Protein AF-A0A975IRE1-F1 (afdb_monomer)

Sequence (134 aa):
MKPNLFNFATSELSQDAFIAWLIAWADKKHKNSNEKLHELAKSFVKLLIQKDENFEIESIKVKKQWKKIDVSALVNDSIFIVIEDKTYSKAHSNQLERYHNIAKKHYNSDVDIKLIYYKMIEQGNYKQIDGQCF

Nearest PDB structures (foldseek):
  5y7g-assembly3_C  TM=3.667E-01  e=5.789E-02  Pseudomonas aeruginosa PAO1
  4m1a-assembly1_A  TM=5.377E-01  e=1.462E+00  Sebaldella termitidis ATCC 33386
  8xmj-assembly1_B  TM=3.105E-01  e=5.441E-01  Homo sapiens
  8xm6-assembly1_A  TM=2.134E-01  e=3.430E-01  Homo sapiens

Radius of gyration: 17.94 Å; Cα contacts (8 Å, |Δi|>4): 172; chains: 1; bounding box: 58×37×37 Å

Solvent-accessible surface area (backbone atoms only — not comparable to full-atom values): 8043 Å² total; per-residue (Å²): 133,80,93,50,71,68,81,78,34,57,69,63,62,52,47,39,51,49,53,44,52,43,50,48,33,26,16,46,89,34,40,88,77,41,51,70,57,17,51,52,15,40,53,53,48,27,59,74,70,74,48,63,90,85,64,81,62,67,38,58,51,64,42,66,54,56,96,78,35,44,26,34,34,34,39,65,88,38,36,39,40,39,35,41,76,38,76,83,68,80,87,57,76,69,56,57,57,49,49,53,51,51,48,57,71,74,40,67,91,81,48,47,74,43,82,43,81,47,65,66,71,86,86,73,79,94,75,75,96,72,83,78,92,131

pLDDT: mean 82.25, std 18.85, range [29.39, 98.25]

Secondary structure (DSSP, 8-state):
----GGGTS-HHHHHHHHHHHHHHTTSGGGTTT-HHHHHHHHHHHHHHHT--TT-----EEEEEEETTEEEEEEETTTEEEEEEE-SSSPPPHHHHHHHHHHHHHHS-TTSEEEEEEE----------SS----

Mean predicted aligned error: 8.59 Å

Structure (mmCIF, N/CA/C/O backbone):
data_AF-A0A975IRE1-F1
#
_entry.id   AF-A0A975IRE1-F1
#
loop_
_atom_site.group_PDB
_atom_site.id
_atom_site.type_symbol
_atom_site.label_atom_id
_atom_site.label_alt_id
_atom_site.label_comp_id
_atom_site.label_asym_id
_atom_site.label_entity_id
_atom_site.label_seq_id
_atom_site.pdbx_PDB_ins_code
_atom_site.Cartn_x
_atom_site.Cartn_y
_atom_site.Cartn_z
_atom_site.occupancy
_atom_site.B_iso_or_equiv
_atom_site.auth_seq_id
_atom_site.auth_comp_id
_atom_site.auth_asym_id
_atom_site.auth_atom_id
_atom_site.pdbx_PDB_model_num
ATOM 1 N N . MET A 1 1 ? 26.632 -24.649 3.180 1.00 46.75 1 MET A N 1
ATOM 2 C CA . MET A 1 1 ? 25.758 -23.464 3.007 1.00 46.75 1 MET A CA 1
ATOM 3 C C . MET A 1 1 ? 24.367 -23.799 3.508 1.00 46.75 1 MET A C 1
ATOM 5 O O . MET A 1 1 ? 23.866 -24.862 3.167 1.00 46.75 1 MET A O 1
ATOM 9 N N . LYS A 1 2 ? 23.762 -22.929 4.323 1.00 41.72 2 LYS A N 1
ATOM 10 C CA . LYS A 1 2 ? 22.370 -23.093 4.757 1.00 41.72 2 LYS A CA 1
ATOM 11 C C . LYS A 1 2 ? 21.459 -22.537 3.653 1.00 41.72 2 LYS A C 1
ATOM 13 O O . LYS A 1 2 ? 21.735 -21.428 3.192 1.00 41.72 2 LYS A O 1
ATOM 18 N N . PRO A 1 3 ? 20.431 -23.270 3.199 1.00 41.56 3 PRO A N 1
ATOM 19 C CA . PRO A 1 3 ? 19.474 -22.720 2.248 1.00 41.56 3 PRO A CA 1
ATOM 20 C C . PRO A 1 3 ? 18.819 -21.476 2.865 1.00 41.56 3 PRO A C 1
ATOM 22 O O . PRO A 1 3 ? 18.261 -21.538 3.961 1.00 41.56 3 PRO A O 1
ATOM 25 N N . ASN A 1 4 ? 18.968 -20.337 2.188 1.00 60.53 4 ASN A N 1
ATOM 26 C CA . ASN A 1 4 ? 18.409 -19.045 2.572 1.00 60.53 4 ASN A CA 1
ATOM 27 C C . ASN A 1 4 ? 17.219 -18.742 1.651 1.00 60.53 4 ASN A C 1
ATOM 29 O O . ASN A 1 4 ? 17.312 -18.963 0.446 1.00 60.53 4 ASN A O 1
ATOM 33 N N . LEU A 1 5 ? 16.122 -18.226 2.206 1.00 47.38 5 LEU A N 1
ATOM 34 C CA . LEU A 1 5 ? 14.933 -17.822 1.454 1.00 47.38 5 LEU A CA 1
ATOM 35 C C . LEU A 1 5 ? 15.261 -16.848 0.302 1.00 47.38 5 LEU A C 1
ATOM 37 O O . LEU A 1 5 ? 14.726 -17.000 -0.791 1.00 47.38 5 LEU A O 1
ATOM 41 N N .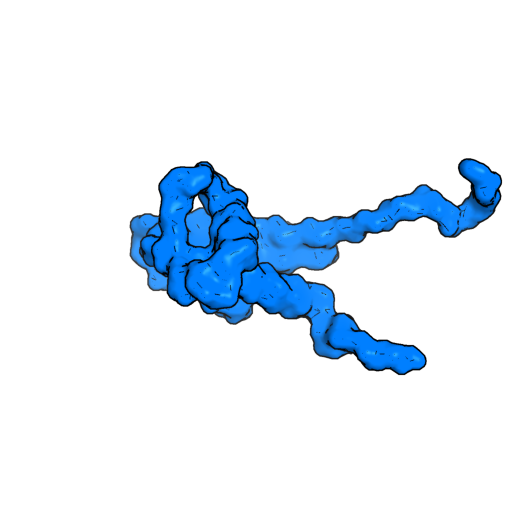 PHE A 1 6 ? 16.202 -15.922 0.510 1.00 58.31 6 PHE A N 1
ATOM 42 C CA . PHE A 1 6 ? 16.671 -14.940 -0.479 1.00 58.31 6 PHE A CA 1
ATOM 43 C C . PHE A 1 6 ? 17.566 -15.536 -1.580 1.00 58.31 6 PHE A C 1
ATOM 45 O O . PHE A 1 6 ? 17.879 -14.860 -2.552 1.00 58.31 6 PHE A O 1
ATOM 52 N N . ASN A 1 7 ? 17.964 -16.809 -1.469 1.00 57.44 7 ASN A N 1
ATOM 53 C CA . ASN A 1 7 ? 18.598 -17.517 -2.587 1.00 57.44 7 ASN A CA 1
ATOM 54 C C . ASN A 1 7 ? 17.558 -18.021 -3.602 1.00 57.44 7 ASN A C 1
ATOM 56 O O . ASN A 1 7 ? 17.921 -18.378 -4.719 1.00 57.44 7 ASN A O 1
ATOM 60 N N . PHE A 1 8 ? 16.282 -18.084 -3.204 1.00 58.28 8 PHE A N 1
ATOM 61 C CA . PHE A 1 8 ? 15.171 -18.583 -4.021 1.00 58.28 8 PHE A CA 1
ATOM 62 C C . PHE A 1 8 ? 14.139 -17.494 -4.352 1.00 58.28 8 PHE A C 1
ATOM 64 O O . PHE A 1 8 ? 13.420 -17.618 -5.340 1.00 58.28 8 PHE A O 1
ATOM 71 N N . ALA A 1 9 ? 14.074 -16.423 -3.558 1.00 59.72 9 ALA A N 1
ATOM 72 C CA . ALA A 1 9 ? 13.346 -15.196 -3.860 1.00 59.72 9 ALA A CA 1
ATOM 73 C C . ALA A 1 9 ? 14.354 -14.099 -4.213 1.00 59.72 9 ALA A C 1
ATOM 75 O O . ALA A 1 9 ? 15.264 -13.844 -3.427 1.00 59.72 9 ALA A O 1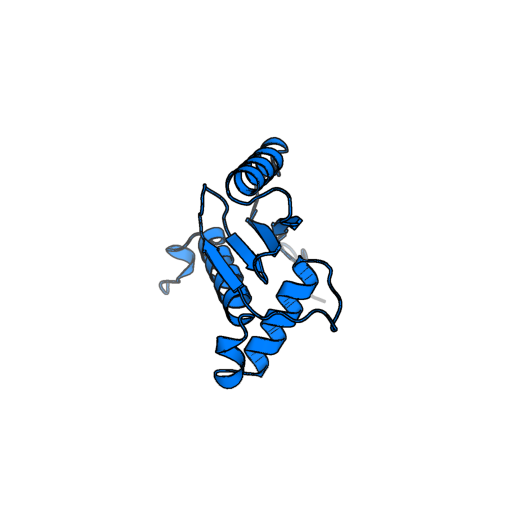
ATOM 76 N N . THR A 1 10 ? 14.199 -13.429 -5.360 1.00 64.25 10 THR A N 1
ATOM 77 C CA . THR A 1 10 ? 14.988 -12.217 -5.621 1.00 64.25 10 THR A CA 1
ATOM 78 C C . THR A 1 10 ? 14.709 -11.200 -4.512 1.00 64.25 10 THR A C 1
ATOM 80 O O . THR A 1 10 ? 13.597 -11.145 -3.974 1.00 64.25 10 THR A O 1
ATOM 83 N N . SER A 1 11 ? 15.722 -10.416 -4.134 1.00 69.62 11 SER A N 1
ATOM 84 C CA . SER A 1 11 ? 15.600 -9.410 -3.070 1.00 69.62 11 SER A CA 1
ATOM 85 C C . SER A 1 11 ? 14.395 -8.490 -3.293 1.00 69.62 11 SER A C 1
ATOM 87 O O . SER A 1 11 ? 13.685 -8.199 -2.335 1.00 69.62 11 SER A O 1
ATOM 89 N N . GLU A 1 12 ? 14.108 -8.125 -4.545 1.00 71.88 12 GLU A N 1
ATOM 90 C CA . GLU A 1 12 ? 12.920 -7.359 -4.961 1.00 71.88 12 GLU A CA 1
ATOM 91 C C . GLU A 1 12 ? 11.607 -8.070 -4.595 1.00 71.88 12 GLU A C 1
ATOM 93 O O . GLU A 1 12 ? 10.796 -7.538 -3.846 1.00 71.88 12 GLU A O 1
ATOM 98 N N . LEU A 1 13 ? 11.423 -9.340 -4.976 1.00 79.88 13 LEU A N 1
ATOM 99 C CA . LEU A 1 13 ? 10.175 -10.066 -4.682 1.00 79.88 13 LEU A CA 1
ATOM 100 C C . LEU A 1 13 ? 9.909 -10.225 -3.180 1.00 79.88 13 LEU A C 1
ATOM 102 O O . LEU A 1 13 ? 8.753 -10.266 -2.742 1.00 79.88 13 LEU A O 1
ATOM 106 N N . SER A 1 14 ? 10.973 -10.344 -2.385 1.00 84.00 14 SER A N 1
ATOM 107 C CA . SER A 1 14 ? 10.856 -10.398 -0.928 1.00 84.00 14 SER A CA 1
ATOM 108 C C . SER A 1 14 ? 10.514 -9.035 -0.311 1.00 84.00 14 SER A C 1
ATOM 110 O O . SER A 1 14 ? 9.723 -8.985 0.634 1.00 84.00 14 SER A O 1
ATOM 112 N N . GLN A 1 15 ? 11.029 -7.938 -0.877 1.00 85.00 15 GLN A N 1
ATOM 113 C CA . GLN A 1 15 ? 10.695 -6.570 -0.475 1.00 85.00 15 GLN A CA 1
ATOM 114 C C . GLN A 1 15 ? 9.246 -6.232 -0.830 1.00 85.00 15 GLN A C 1
ATOM 116 O O . GLN A 1 15 ? 8.495 -5.811 0.050 1.00 85.00 15 GLN A O 1
ATOM 121 N N . ASP A 1 16 ? 8.803 -6.541 -2.050 1.00 89.50 16 ASP A N 1
ATOM 122 C CA . ASP A 1 16 ? 7.411 -6.375 -2.480 1.00 89.50 16 ASP A CA 1
ATOM 123 C C . ASP A 1 16 ? 6.442 -7.100 -1.548 1.00 89.50 16 ASP A C 1
ATOM 125 O O . ASP A 1 16 ? 5.393 -6.580 -1.161 1.00 89.50 16 ASP A O 1
ATOM 129 N N . ALA A 1 17 ? 6.787 -8.337 -1.175 1.00 90.81 17 ALA A N 1
ATOM 130 C CA . ALA A 1 17 ? 5.987 -9.133 -0.260 1.00 90.81 17 ALA A CA 1
ATOM 131 C C . ALA A 1 17 ? 5.905 -8.490 1.128 1.00 90.81 17 ALA A C 1
ATOM 133 O O . ALA A 1 17 ? 4.810 -8.429 1.687 1.00 90.81 17 ALA A O 1
ATOM 134 N N . PHE A 1 18 ? 7.025 -7.994 1.657 1.00 92.19 18 PHE A N 1
ATOM 135 C CA . PHE A 1 18 ? 7.065 -7.320 2.951 1.00 92.19 18 PHE A CA 1
ATOM 136 C C . PHE A 1 18 ? 6.258 -6.017 2.946 1.00 92.19 18 PHE A C 1
ATOM 138 O O . PHE A 1 18 ? 5.420 -5.817 3.825 1.00 92.19 18 PHE A O 1
ATOM 145 N N . ILE A 1 19 ? 6.452 -5.163 1.939 1.00 94.12 19 ILE A N 1
ATOM 146 C CA . ILE A 1 19 ? 5.743 -3.884 1.812 1.00 94.12 19 ILE A CA 1
ATOM 147 C C . ILE A 1 19 ? 4.239 -4.131 1.677 1.00 94.12 19 ILE A C 1
ATOM 149 O O . ILE A 1 19 ? 3.445 -3.539 2.408 1.00 94.12 19 ILE A O 1
ATOM 153 N N . ALA A 1 20 ? 3.832 -5.044 0.792 1.00 96.50 20 ALA A N 1
ATOM 154 C CA . ALA A 1 20 ? 2.424 -5.383 0.613 1.00 96.50 20 ALA A CA 1
ATOM 155 C C . ALA A 1 20 ? 1.796 -5.948 1.897 1.00 96.50 20 ALA A C 1
ATOM 157 O O . ALA A 1 20 ? 0.670 -5.588 2.243 1.00 96.50 20 ALA A O 1
ATOM 158 N N . TRP A 1 21 ? 2.523 -6.814 2.609 1.00 97.44 21 TRP A N 1
ATOM 159 C CA . TRP A 1 21 ? 2.091 -7.363 3.892 1.00 97.44 21 TRP A CA 1
ATOM 160 C C . TRP A 1 21 ? 1.911 -6.266 4.943 1.00 97.44 21 TRP A C 1
ATOM 162 O O . TRP A 1 21 ? 0.861 -6.216 5.580 1.00 97.44 21 TRP A O 1
ATOM 172 N N . LEU A 1 22 ? 2.881 -5.357 5.087 1.00 97.56 22 LEU A N 1
ATOM 173 C CA . LEU A 1 22 ? 2.803 -4.264 6.053 1.00 97.56 22 LEU A CA 1
ATOM 174 C C . LEU A 1 22 ? 1.634 -3.324 5.736 1.00 97.56 22 LEU A C 1
ATOM 176 O O . LEU A 1 22 ? 0.871 -2.992 6.633 1.00 97.56 22 LEU A O 1
ATOM 180 N N . ILE A 1 23 ? 1.432 -2.949 4.470 1.00 98.19 23 ILE A N 1
ATOM 181 C CA . ILE A 1 23 ? 0.300 -2.098 4.068 1.00 98.19 23 ILE A CA 1
ATOM 182 C C . ILE A 1 23 ? -1.040 -2.786 4.363 1.00 98.19 23 ILE A C 1
ATOM 184 O O . ILE A 1 23 ? -1.974 -2.130 4.819 1.00 98.19 23 ILE A O 1
ATOM 188 N N . ALA A 1 24 ? -1.149 -4.100 4.143 1.00 98.06 24 ALA A N 1
ATOM 189 C CA . ALA A 1 24 ? -2.388 -4.834 4.398 1.00 98.06 24 ALA A CA 1
ATOM 190 C C . ALA A 1 24 ? -2.815 -4.768 5.873 1.00 98.06 24 ALA A C 1
ATOM 192 O O . ALA A 1 24 ? -4.010 -4.685 6.151 1.00 98.06 24 ALA A O 1
ATOM 193 N N . TRP A 1 25 ? -1.860 -4.723 6.809 1.00 98.25 25 TRP A N 1
ATOM 194 C CA . TRP A 1 25 ? -2.142 -4.568 8.238 1.00 98.25 25 TRP A CA 1
ATOM 195 C C . TRP A 1 25 ? -2.797 -3.237 8.606 1.00 98.25 25 TRP A C 1
ATOM 197 O O . TRP A 1 25 ? -3.404 -3.165 9.670 1.00 98.25 25 TRP A O 1
ATOM 207 N N . ALA A 1 26 ? -2.740 -2.211 7.751 1.00 98.12 26 ALA A N 1
ATOM 208 C CA . ALA A 1 26 ? -3.383 -0.922 8.008 1.00 98.12 26 ALA A CA 1
ATOM 209 C C . ALA A 1 26 ? -4.915 -0.962 7.836 1.00 98.12 26 ALA A C 1
ATOM 211 O O . ALA A 1 26 ? -5.590 -0.008 8.212 1.00 98.12 26 ALA A O 1
ATOM 212 N N . ASP A 1 27 ? -5.482 -2.042 7.287 1.00 98.12 27 ASP A N 1
ATOM 213 C CA . ASP A 1 27 ? -6.935 -2.224 7.194 1.00 98.12 27 ASP A CA 1
ATOM 214 C C . ASP A 1 27 ? -7.558 -2.335 8.596 1.00 98.12 27 ASP A C 1
ATOM 216 O O . ASP A 1 27 ? -7.111 -3.135 9.426 1.00 98.12 27 ASP A O 1
ATOM 220 N N . LYS A 1 28 ? -8.619 -1.561 8.860 1.00 97.25 28 LYS A N 1
ATOM 221 C CA . LYS A 1 28 ? -9.305 -1.497 10.159 1.00 97.25 28 LYS A CA 1
ATOM 222 C C . LYS A 1 28 ? -9.753 -2.860 10.676 1.00 97.25 28 LYS A C 1
ATOM 224 O O . LYS A 1 28 ? -9.784 -3.072 11.890 1.00 97.25 28 LYS A O 1
ATOM 229 N N . LYS A 1 29 ? -10.044 -3.818 9.789 1.00 96.06 29 LYS A N 1
ATOM 230 C CA . LYS A 1 29 ? -10.419 -5.186 10.189 1.00 96.06 29 LYS A CA 1
ATOM 231 C C . LYS A 1 29 ? -9.336 -5.902 11.006 1.00 96.06 29 LYS A C 1
ATOM 233 O O . LYS A 1 29 ? -9.651 -6.841 11.731 1.00 96.06 29 LYS A O 1
ATOM 238 N N . HIS A 1 30 ? -8.077 -5.471 10.909 1.00 93.38 30 HIS A N 1
ATOM 239 C CA . HIS A 1 30 ? -6.946 -6.066 11.622 1.00 93.38 30 HIS A CA 1
ATOM 240 C C . HIS A 1 30 ? -6.646 -5.414 12.978 1.00 93.38 30 HIS A C 1
ATOM 242 O O . HIS A 1 30 ? -5.804 -5.933 13.715 1.00 93.38 30 HIS A O 1
ATOM 248 N N . LYS A 1 31 ? -7.365 -4.344 13.351 1.00 91.94 31 LYS A N 1
ATOM 249 C CA . LYS A 1 31 ? -7.166 -3.604 14.608 1.00 91.94 31 LYS A CA 1
ATOM 250 C C . LYS A 1 31 ? -7.129 -4.514 15.838 1.00 91.94 31 LYS A C 1
ATOM 252 O O . LYS A 1 31 ? -6.225 -4.408 16.658 1.00 91.94 31 LYS A O 1
ATOM 257 N N . ASN A 1 32 ? -8.075 -5.448 15.931 1.00 9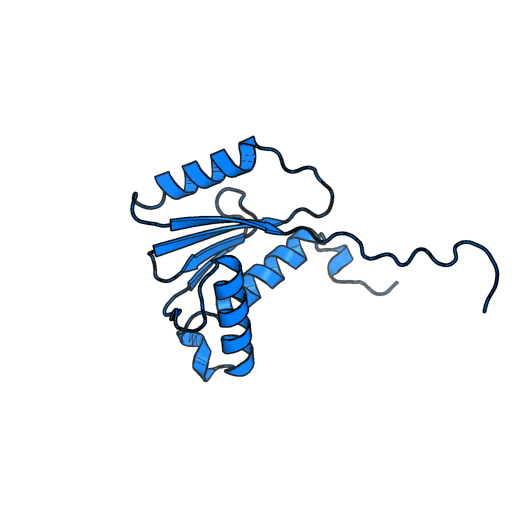4.88 32 ASN A N 1
ATOM 258 C CA . ASN A 1 32 ? -8.197 -6.347 17.083 1.00 94.88 32 ASN A CA 1
ATOM 259 C C . ASN A 1 32 ? -7.286 -7.585 16.997 1.00 94.88 32 ASN A C 1
ATOM 261 O O . ASN A 1 32 ? -7.209 -8.349 17.953 1.00 94.88 32 ASN A O 1
ATOM 265 N N . SER A 1 33 ? -6.622 -7.822 15.861 1.00 95.81 33 SER A N 1
ATOM 266 C CA . SER A 1 33 ? -5.732 -8.977 15.684 1.00 95.81 33 SER A CA 1
ATOM 267 C C . SER A 1 33 ? -4.324 -8.700 16.207 1.00 95.81 33 SER A C 1
ATOM 269 O O . SER A 1 33 ? -3.710 -9.573 16.815 1.00 95.81 33 SER A O 1
ATOM 271 N N . ASN A 1 34 ? -3.800 -7.498 15.958 1.00 95.12 34 ASN A N 1
ATOM 272 C CA . ASN A 1 34 ? -2.522 -7.038 16.492 1.00 95.12 34 ASN A CA 1
ATOM 273 C C . ASN A 1 34 ? -2.476 -5.506 16.443 1.00 95.12 34 ASN A C 1
ATOM 275 O O . ASN A 1 34 ? -2.093 -4.924 15.431 1.00 95.12 34 ASN A O 1
ATOM 279 N N . GLU A 1 35 ? -2.861 -4.866 17.544 1.00 95.88 35 GLU A N 1
ATOM 280 C CA . GLU A 1 35 ? -2.991 -3.408 17.633 1.00 95.88 35 GLU A CA 1
ATOM 281 C C . GLU A 1 35 ? -1.679 -2.679 17.310 1.00 95.88 35 GLU A C 1
ATOM 283 O O . GLU A 1 35 ? -1.666 -1.754 16.505 1.00 95.88 35 GLU A O 1
ATOM 288 N N . LYS A 1 36 ? -0.544 -3.143 17.849 1.00 97.25 36 LYS A N 1
ATOM 289 C CA . LYS A 1 36 ? 0.762 -2.504 17.610 1.00 97.25 36 LYS A CA 1
ATOM 290 C C . LYS A 1 36 ? 1.178 -2.565 16.143 1.00 97.25 36 LYS A C 1
ATOM 292 O O . LYS A 1 36 ? 1.694 -1.588 15.607 1.00 97.25 36 LYS A O 1
ATOM 297 N N . LEU A 1 37 ? 0.970 -3.711 15.495 1.00 95.81 37 LEU A N 1
ATOM 298 C CA . LEU A 1 37 ? 1.288 -3.875 14.077 1.00 95.81 37 LEU A CA 1
ATOM 299 C C . LEU A 1 37 ? 0.319 -3.086 13.188 1.00 95.81 37 LEU A C 1
ATOM 301 O O . LEU A 1 37 ? 0.748 -2.510 12.192 1.00 95.81 37 LEU A O 1
ATOM 305 N N . HIS A 1 38 ? -0.957 -3.016 13.566 1.00 97.50 38 HIS A N 1
ATOM 306 C CA . HIS A 1 38 ? -1.951 -2.190 12.888 1.00 97.50 38 HIS A CA 1
ATOM 307 C C . HIS A 1 38 ? -1.586 -0.699 12.946 1.00 97.50 38 HIS A C 1
ATOM 309 O O . HIS A 1 38 ? -1.565 -0.039 11.910 1.00 97.50 38 HIS A O 1
ATOM 315 N N . GLU A 1 39 ? -1.208 -0.176 14.115 1.00 97.38 39 GLU A N 1
ATOM 316 C CA . GLU A 1 39 ? -0.797 1.229 14.267 1.00 97.38 39 GLU A CA 1
ATOM 317 C C . GLU A 1 39 ? 0.519 1.547 13.538 1.00 97.38 39 GLU A C 1
ATOM 319 O O . GLU A 1 39 ? 0.644 2.596 12.895 1.00 97.38 39 GLU A O 1
ATOM 324 N N . LEU A 1 40 ? 1.481 0.614 13.548 1.00 97.75 40 LEU A N 1
ATOM 325 C CA . LEU A 1 40 ? 2.696 0.720 12.735 1.00 97.75 40 LEU A CA 1
ATOM 326 C C . LEU A 1 40 ? 2.350 0.804 11.242 1.00 97.75 40 LEU A C 1
ATOM 328 O O . LEU A 1 40 ? 2.863 1.665 10.528 1.00 97.75 40 LEU A O 1
ATOM 332 N N . ALA A 1 41 ? 1.462 -0.072 10.774 1.00 97.69 41 ALA A N 1
ATOM 333 C CA . ALA A 1 41 ? 1.020 -0.095 9.389 1.00 97.69 41 ALA A CA 1
ATOM 334 C C . ALA A 1 41 ? 0.267 1.188 9.001 1.00 97.69 41 ALA A C 1
ATOM 336 O O . ALA A 1 41 ? 0.541 1.748 7.939 1.00 97.69 41 ALA A O 1
ATOM 337 N N . LYS A 1 42 ? -0.627 1.702 9.860 1.00 98.19 42 LYS A N 1
ATOM 338 C CA . LYS A 1 42 ? -1.317 2.986 9.638 1.00 98.19 42 LYS A CA 1
ATOM 339 C C . LYS A 1 42 ? -0.317 4.129 9.508 1.00 98.19 42 LYS A C 1
ATOM 341 O O . LYS A 1 42 ? -0.419 4.911 8.566 1.00 98.19 42 LYS A O 1
ATOM 346 N N . SER A 1 43 ? 0.663 4.200 10.407 1.00 98.06 43 SER A N 1
ATOM 347 C CA . SER A 1 43 ? 1.726 5.214 10.366 1.00 98.06 43 SER A CA 1
ATOM 348 C C . SER A 1 43 ? 2.543 5.128 9.075 1.00 98.06 43 SER A C 1
ATOM 350 O O . SER A 1 43 ? 2.773 6.141 8.414 1.00 98.06 43 SER A O 1
ATOM 352 N N . PHE A 1 44 ? 2.912 3.913 8.660 1.00 97.31 44 PHE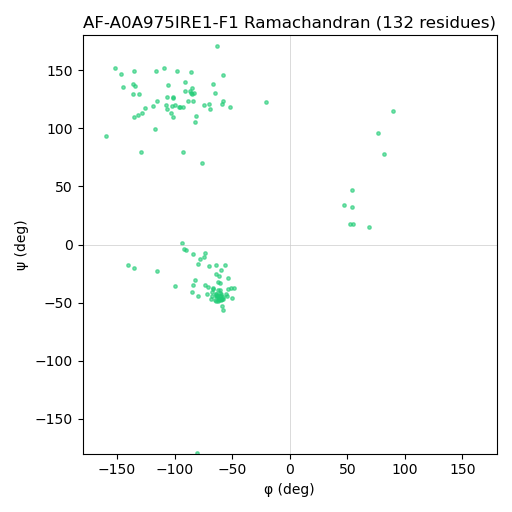 A N 1
ATOM 353 C CA . PHE A 1 44 ? 3.618 3.686 7.402 1.00 97.31 44 PHE A CA 1
ATOM 354 C C . PHE A 1 44 ? 2.793 4.135 6.186 1.00 97.31 44 PHE A C 1
ATOM 356 O O . PHE A 1 44 ? 3.299 4.865 5.338 1.00 97.31 44 PHE A O 1
ATOM 363 N N . VAL A 1 45 ? 1.507 3.776 6.110 1.00 97.94 45 VAL A N 1
ATOM 364 C CA . VAL A 1 45 ? 0.632 4.195 5.003 1.00 97.94 45 VAL A CA 1
ATOM 365 C C . VAL A 1 45 ? 0.445 5.711 4.981 1.00 97.94 45 VAL A C 1
ATOM 367 O O . VAL A 1 45 ? 0.575 6.300 3.911 1.00 97.94 45 VAL A O 1
ATOM 370 N N . LYS A 1 46 ? 0.204 6.354 6.132 1.00 98.06 46 LYS A N 1
ATOM 371 C CA . LYS A 1 46 ? 0.082 7.820 6.258 1.00 98.06 46 LYS A CA 1
ATOM 372 C C . LYS A 1 46 ? 1.313 8.545 5.722 1.00 98.06 46 LYS A C 1
ATOM 374 O O . LYS A 1 46 ? 1.166 9.506 4.969 1.00 98.06 46 LYS A O 1
ATOM 379 N N . LEU A 1 47 ? 2.506 8.033 6.034 1.00 96.75 47 LEU A N 1
ATOM 380 C CA . LEU A 1 47 ? 3.766 8.542 5.495 1.00 96.75 47 LEU A CA 1
ATOM 381 C C . LEU A 1 47 ? 3.802 8.455 3.961 1.00 96.75 47 LEU A C 1
ATOM 383 O O . LEU A 1 47 ? 4.121 9.442 3.303 1.00 96.75 47 LEU A O 1
ATOM 387 N N . LEU A 1 48 ? 3.426 7.306 3.385 1.00 95.69 48 LEU A N 1
ATOM 388 C CA . LEU A 1 48 ? 3.404 7.103 1.930 1.00 95.69 48 LEU A CA 1
ATOM 389 C C . LEU A 1 48 ? 2.457 8.078 1.208 1.00 95.69 48 LEU A C 1
ATOM 391 O O . LEU A 1 48 ? 2.784 8.571 0.128 1.00 95.69 48 LEU A O 1
ATOM 395 N N . ILE A 1 49 ? 1.293 8.370 1.795 1.00 95.75 49 ILE A N 1
ATOM 396 C CA . ILE A 1 49 ? 0.282 9.265 1.201 1.00 95.75 49 ILE A CA 1
ATOM 397 C C . ILE A 1 49 ? 0.402 10.727 1.649 1.00 95.75 49 ILE A C 1
ATOM 399 O O . ILE A 1 49 ? -0.406 11.550 1.215 1.00 95.75 49 ILE A O 1
ATOM 403 N N . GLN A 1 50 ? 1.396 11.048 2.485 1.00 95.62 50 GLN A N 1
ATOM 404 C CA . GLN A 1 50 ? 1.644 12.379 3.053 1.00 95.62 50 GLN A CA 1
ATOM 405 C C . GLN A 1 50 ? 0.412 12.952 3.777 1.00 95.62 50 GLN A C 1
ATOM 407 O O . GLN A 1 50 ? 0.008 14.095 3.557 1.00 95.62 50 GLN A O 1
ATOM 412 N N . LYS A 1 51 ? -0.216 12.129 4.622 1.00 96.06 51 LYS A N 1
ATOM 413 C CA . LYS A 1 51 ? -1.323 12.529 5.502 1.00 96.06 51 LYS A CA 1
ATOM 414 C C . LYS A 1 51 ? -0.868 12.555 6.957 1.00 96.06 51 LYS A C 1
ATOM 416 O O . LYS A 1 51 ? 0.037 11.819 7.340 1.00 96.06 51 LYS A O 1
ATOM 421 N N . ASP A 1 52 ? -1.508 13.404 7.751 1.00 94.38 52 ASP A N 1
ATOM 422 C CA . ASP A 1 52 ? -1.244 13.520 9.184 1.00 94.38 52 ASP A CA 1
ATOM 423 C C . ASP A 1 52 ? -1.946 12.426 10.011 1.00 94.38 52 ASP A C 1
ATOM 425 O O . ASP A 1 52 ? -2.629 11.534 9.493 1.00 94.38 52 ASP A O 1
ATOM 429 N N . GLU A 1 53 ? -1.752 12.485 11.328 1.00 89.88 53 GLU A N 1
ATOM 430 C CA . GLU A 1 53 ? -2.289 11.512 12.275 1.00 89.88 53 GLU A CA 1
ATOM 431 C C . GLU A 1 53 ? -3.822 11.484 12.332 1.00 89.88 53 GLU A C 1
ATOM 433 O O . GLU A 1 53 ? -4.369 10.419 12.613 1.00 89.88 53 GLU A O 1
ATOM 438 N N . ASN A 1 54 ? -4.516 12.571 11.980 1.00 94.19 54 ASN A N 1
ATOM 439 C CA . ASN A 1 54 ? -5.980 12.652 12.005 1.00 94.19 54 ASN A CA 1
ATOM 440 C C . ASN A 1 54 ? -6.637 11.953 10.810 1.00 94.19 54 ASN A C 1
ATOM 442 O O . ASN A 1 54 ? -7.853 11.758 10.792 1.00 94.19 54 ASN A O 1
ATOM 446 N N . PHE A 1 55 ? -5.865 11.591 9.783 1.00 96.75 55 PHE A N 1
ATOM 447 C CA . PHE A 1 55 ? -6.400 10.830 8.664 1.00 96.75 55 PHE A CA 1
ATOM 448 C C . PHE A 1 55 ? -6.743 9.404 9.105 1.00 96.75 55 PHE A C 1
ATOM 450 O O . PHE A 1 55 ? -5.864 8.618 9.463 1.00 96.75 55 PHE A O 1
ATOM 457 N N . GLU A 1 56 ? -8.020 9.039 9.041 1.00 97.19 56 GLU A N 1
ATOM 458 C CA . GLU A 1 56 ? -8.445 7.684 9.379 1.00 97.19 56 GLU A CA 1
ATOM 459 C C . GLU A 1 56 ? -8.364 6.739 8.186 1.00 97.19 56 GLU A C 1
ATOM 461 O O . GLU A 1 56 ? -8.836 7.036 7.090 1.00 97.19 56 GLU A O 1
ATOM 466 N N . ILE A 1 57 ? -7.771 5.568 8.417 1.00 98.00 57 ILE A N 1
ATOM 467 C CA . ILE A 1 57 ? -7.700 4.479 7.444 1.00 98.00 57 ILE A CA 1
ATOM 468 C C . ILE A 1 57 ? -8.761 3.456 7.835 1.00 98.00 57 ILE A C 1
ATOM 470 O O . ILE A 1 57 ? -8.641 2.771 8.848 1.00 98.00 57 ILE A O 1
ATOM 474 N N . GLU A 1 58 ? -9.804 3.369 7.020 1.00 97.88 58 GLU A N 1
ATOM 475 C CA . GLU A 1 58 ? -10.962 2.505 7.240 1.00 97.88 58 GLU A CA 1
ATOM 476 C C . GLU A 1 58 ? -10.864 1.219 6.416 1.00 97.88 58 GLU A C 1
ATOM 478 O O . GLU A 1 58 ? 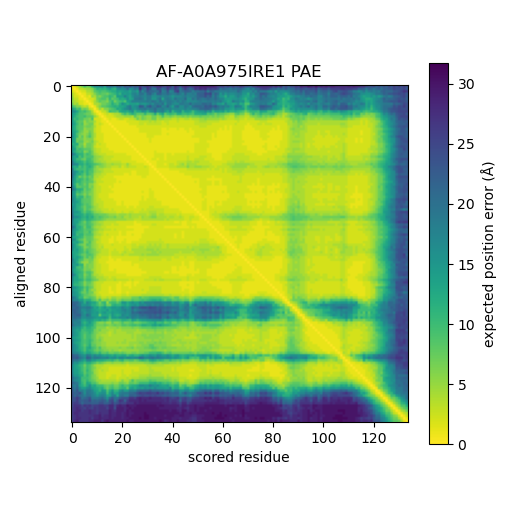-11.254 0.152 6.884 1.00 97.88 58 GLU A O 1
ATOM 483 N N . SER A 1 59 ? -10.313 1.292 5.200 1.00 98.12 59 SER A N 1
ATOM 484 C CA . SER A 1 59 ? -10.166 0.129 4.320 1.00 98.12 59 SER A CA 1
ATOM 485 C C . SER A 1 59 ? -8.910 0.200 3.459 1.00 98.12 59 SER A C 1
ATOM 487 O O . SER A 1 59 ? -8.485 1.277 3.031 1.00 98.12 59 SER A O 1
ATOM 489 N N . ILE A 1 60 ? -8.331 -0.974 3.188 1.00 97.75 60 ILE A N 1
ATOM 490 C CA . ILE A 1 60 ? -7.154 -1.133 2.333 1.00 97.75 60 ILE A CA 1
ATOM 491 C C . ILE A 1 60 ? -7.359 -2.322 1.388 1.00 97.75 60 ILE A C 1
ATOM 493 O O . ILE A 1 60 ? -7.652 -3.440 1.813 1.00 97.75 60 ILE A O 1
ATOM 497 N N . LYS A 1 61 ? -7.127 -2.112 0.088 1.00 97.56 61 LYS A N 1
ATOM 498 C CA . LYS A 1 61 ? -7.071 -3.187 -0.920 1.00 97.56 61 LYS A CA 1
ATOM 499 C C . LYS A 1 61 ? -5.674 -3.247 -1.528 1.00 97.56 61 LYS A C 1
ATOM 501 O O . LYS A 1 61 ? -5.368 -2.460 -2.420 1.00 97.56 61 LYS A O 1
ATOM 506 N N . VAL A 1 62 ? -4.841 -4.179 -1.061 1.00 97.19 62 VAL A N 1
ATOM 507 C CA . VAL A 1 62 ? -3.468 -4.376 -1.563 1.00 97.19 62 VAL A CA 1
ATOM 508 C C . VAL A 1 62 ? -3.440 -5.385 -2.708 1.00 97.19 62 VAL A C 1
ATOM 510 O O . VAL A 1 62 ? -4.103 -6.421 -2.652 1.00 97.19 62 VAL A O 1
ATOM 513 N N . LYS A 1 63 ? -2.636 -5.112 -3.737 1.00 95.62 63 LYS A N 1
ATOM 514 C CA . LYS A 1 63 ? -2.308 -6.055 -4.811 1.00 95.62 63 LYS A CA 1
ATOM 515 C C . LYS A 1 63 ? -0.818 -5.988 -5.119 1.00 95.62 63 LYS A C 1
ATOM 517 O O . LYS A 1 63 ? -0.263 -4.898 -5.236 1.00 95.62 63 LYS A O 1
ATOM 522 N N . LYS A 1 64 ? -0.204 -7.150 -5.330 1.00 93.75 64 LYS A N 1
ATOM 523 C CA . LYS A 1 64 ? 1.154 -7.264 -5.879 1.00 93.75 64 LYS A CA 1
ATOM 524 C C . LYS A 1 64 ? 1.105 -7.543 -7.373 1.00 93.75 64 LYS A C 1
ATOM 526 O O . LYS A 1 64 ? 0.170 -8.202 -7.830 1.00 93.75 64 LYS A O 1
ATOM 531 N N . GLN A 1 65 ? 2.109 -7.074 -8.109 1.00 89.62 65 GLN A N 1
ATOM 532 C CA . GLN A 1 65 ? 2.312 -7.344 -9.542 1.00 89.62 65 GLN A CA 1
ATOM 533 C C . GLN A 1 65 ? 1.106 -6.995 -10.441 1.00 89.62 65 GLN A C 1
ATOM 535 O O . GLN A 1 65 ? 0.998 -7.444 -11.589 1.00 89.62 65 GLN A O 1
ATOM 540 N N . TRP A 1 66 ? 0.172 -6.173 -9.955 1.00 90.94 66 TRP A N 1
ATOM 541 C CA . TRP A 1 66 ? -1.015 -5.798 -10.712 1.00 90.94 66 TRP A CA 1
ATOM 542 C C . TRP A 1 66 ? -0.605 -4.887 -11.865 1.00 90.94 66 TRP A C 1
ATOM 544 O O . TRP A 1 66 ? -0.016 -3.833 -11.657 1.00 90.94 66 TRP A O 1
ATOM 554 N N . LYS A 1 67 ? -0.890 -5.298 -13.108 1.00 90.38 67 LYS A N 1
ATOM 555 C CA . LYS A 1 67 ? -0.495 -4.547 -14.317 1.00 90.38 67 LYS A CA 1
ATOM 556 C C . LYS A 1 67 ? 1.014 -4.232 -14.371 1.00 90.38 67 LYS A C 1
ATOM 558 O O . LYS A 1 67 ? 1.404 -3.231 -14.969 1.00 90.38 67 LYS A O 1
ATOM 563 N N . LYS A 1 68 ? 1.843 -5.133 -13.822 1.00 89.06 68 LYS A N 1
ATOM 564 C CA . LYS A 1 68 ? 3.309 -5.003 -13.702 1.00 89.06 68 LYS A CA 1
ATOM 565 C C . LYS A 1 68 ? 3.786 -3.931 -12.710 1.00 89.06 68 LYS A C 1
ATOM 567 O O . LYS A 1 68 ? 4.941 -3.554 -12.793 1.00 89.06 68 LYS A O 1
ATOM 572 N N . ILE A 1 69 ? 2.911 -3.439 -11.833 1.00 90.69 69 ILE A N 1
ATOM 573 C CA . ILE A 1 69 ? 3.281 -2.612 -10.677 1.00 90.69 69 ILE A CA 1
ATOM 574 C C . ILE A 1 69 ? 3.669 -3.549 -9.539 1.00 90.69 69 ILE A C 1
ATOM 576 O O . ILE A 1 69 ? 2.874 -4.436 -9.219 1.00 90.69 69 ILE A O 1
ATOM 580 N N . ASP A 1 70 ? 4.824 -3.331 -8.919 1.00 91.31 70 ASP A N 1
ATOM 581 C CA . ASP A 1 70 ? 5.360 -4.205 -7.870 1.00 91.31 70 ASP A CA 1
ATOM 582 C C . ASP A 1 70 ? 4.390 -4.329 -6.687 1.00 91.31 70 ASP A C 1
ATOM 584 O O . ASP A 1 70 ? 3.878 -5.421 -6.401 1.00 91.31 70 ASP A O 1
ATOM 588 N N . VAL A 1 71 ? 4.007 -3.191 -6.091 1.00 94.62 71 VAL A N 1
ATOM 589 C CA . VAL A 1 71 ? 2.975 -3.115 -5.047 1.00 94.62 71 VAL A CA 1
ATOM 590 C C . VAL A 1 71 ? 2.004 -1.968 -5.321 1.00 94.62 71 VAL A C 1
ATOM 592 O O . VAL A 1 71 ? 2.383 -0.849 -5.647 1.00 94.62 71 VAL A O 1
ATOM 595 N N . SER A 1 72 ? 0.710 -2.231 -5.156 1.00 96.19 72 SER A N 1
ATOM 596 C CA . SER A 1 72 ? -0.335 -1.209 -5.222 1.00 96.19 72 SER A CA 1
ATOM 597 C C . SER A 1 72 ? -1.334 -1.359 -4.085 1.00 96.19 72 SER A C 1
ATOM 599 O O . SER A 1 72 ? -1.595 -2.476 -3.629 1.00 96.19 72 SER A O 1
ATOM 601 N N . ALA A 1 73 ? -1.909 -0.247 -3.638 1.00 97.38 73 ALA A N 1
ATOM 602 C CA . ALA A 1 73 ? -2.919 -0.245 -2.588 1.00 97.38 73 ALA A CA 1
ATOM 603 C C . ALA A 1 73 ? -3.974 0.835 -2.827 1.00 97.38 73 ALA A C 1
ATOM 605 O O . ALA A 1 73 ? -3.636 1.967 -3.149 1.00 97.38 73 ALA A O 1
ATOM 606 N N . LEU A 1 74 ? -5.249 0.496 -2.646 1.00 97.38 74 LEU A N 1
ATOM 607 C CA . LEU A 1 74 ? -6.338 1.472 -2.608 1.00 97.38 74 LEU A CA 1
ATOM 608 C C . LEU A 1 74 ? -6.744 1.710 -1.151 1.00 97.38 74 LEU A C 1
ATOM 610 O O . LEU A 1 74 ? -7.162 0.767 -0.478 1.00 97.38 74 LEU A O 1
ATOM 614 N N . VAL A 1 75 ? -6.604 2.951 -0.691 1.00 98.06 75 VAL A N 1
ATOM 615 C CA . VAL A 1 75 ? -6.949 3.414 0.658 1.00 98.06 75 VAL A CA 1
ATOM 616 C C . VAL A 1 75 ? -8.288 4.135 0.606 1.00 98.06 75 VAL A C 1
ATOM 618 O O . VAL A 1 75 ? -8.457 5.049 -0.204 1.00 98.06 75 VAL A O 1
ATOM 621 N N . ASN A 1 76 ? -9.231 3.729 1.461 1.00 97.06 76 ASN A N 1
ATOM 622 C CA . ASN A 1 76 ? -10.561 4.341 1.601 1.00 97.06 76 ASN A CA 1
ATOM 623 C C . ASN A 1 76 ? -11.282 4.589 0.263 1.00 97.06 76 ASN A C 1
ATOM 625 O O . ASN A 1 76 ? -11.944 5.612 0.100 1.00 97.06 76 ASN A O 1
ATOM 629 N N . ASP A 1 77 ? -11.071 3.708 -0.719 1.00 94.75 77 ASP A N 1
ATOM 630 C CA . ASP A 1 77 ? -11.604 3.812 -2.085 1.00 94.75 77 ASP A CA 1
ATOM 631 C C . ASP A 1 77 ? -11.338 5.153 -2.810 1.00 94.75 77 ASP A C 1
ATOM 633 O O . ASP A 1 77 ? -11.963 5.446 -3.825 1.00 94.75 77 ASP A O 1
ATOM 637 N N . SER A 1 78 ? -10.375 5.947 -2.329 1.00 95.00 78 SER A N 1
ATOM 638 C CA . SER A 1 78 ? -10.151 7.336 -2.765 1.00 95.00 78 SER A CA 1
ATOM 639 C C . SER A 1 78 ? -8.688 7.689 -3.013 1.00 95.00 78 SER A C 1
ATOM 641 O O . SER A 1 78 ? -8.420 8.640 -3.742 1.00 95.00 78 SER A O 1
ATOM 643 N N . ILE A 1 79 ? -7.731 6.934 -2.465 1.00 96.56 79 ILE A N 1
ATOM 644 C CA . ILE A 1 79 ? -6.300 7.172 -2.690 1.00 96.56 79 ILE A CA 1
ATOM 645 C C . ILE A 1 79 ? -5.659 5.890 -3.211 1.00 96.56 79 ILE A C 1
ATOM 647 O O . ILE A 1 79 ? -5.634 4.876 -2.512 1.00 96.56 79 ILE A O 1
ATOM 651 N N . PHE A 1 80 ? -5.130 5.921 -4.431 1.00 96.56 80 PHE A N 1
ATOM 652 C CA . PHE A 1 80 ? -4.446 4.787 -5.042 1.00 96.56 80 PHE A CA 1
ATOM 653 C C . PHE A 1 80 ? -2.931 4.972 -5.000 1.00 96.56 80 PHE A C 1
ATOM 655 O O . PHE A 1 80 ? -2.368 5.844 -5.658 1.00 96.56 80 PHE A O 1
ATOM 662 N N . ILE A 1 81 ? -2.271 4.121 -4.227 1.00 95.88 81 ILE A N 1
ATOM 663 C CA . ILE A 1 81 ? -0.823 4.070 -4.080 1.00 95.88 81 ILE A CA 1
ATOM 664 C C . ILE A 1 81 ? -0.256 3.099 -5.115 1.00 95.88 81 ILE A C 1
ATOM 666 O O . ILE A 1 81 ? -0.719 1.963 -5.240 1.00 95.88 81 ILE A O 1
ATOM 670 N N . VAL A 1 82 ? 0.781 3.541 -5.813 1.00 94.38 82 VAL A N 1
ATOM 671 C CA . VAL A 1 82 ? 1.635 2.749 -6.697 1.00 94.38 82 VAL A CA 1
ATOM 672 C C . VAL A 1 82 ? 3.045 2.824 -6.135 1.00 94.38 82 VAL A C 1
ATOM 674 O O . VAL A 1 82 ? 3.610 3.913 -6.043 1.00 94.38 82 VAL A O 1
ATOM 677 N N . ILE A 1 83 ? 3.604 1.678 -5.772 1.00 92.06 83 ILE A N 1
ATOM 678 C CA . ILE A 1 83 ? 4.977 1.544 -5.299 1.00 92.06 83 ILE A CA 1
ATOM 679 C C . ILE A 1 83 ? 5.726 0.698 -6.319 1.00 92.06 83 ILE A C 1
ATOM 681 O O . ILE A 1 83 ? 5.317 -0.421 -6.628 1.00 92.06 83 ILE A O 1
ATOM 685 N N . GLU A 1 84 ? 6.805 1.265 -6.840 1.00 89.88 84 GLU A N 1
ATOM 686 C CA . GLU A 1 84 ? 7.780 0.558 -7.662 1.00 89.88 84 GLU A CA 1
ATOM 687 C C . GLU A 1 84 ? 9.052 0.374 -6.830 1.00 89.88 84 GLU A C 1
ATOM 689 O O . GLU A 1 84 ? 9.643 1.368 -6.388 1.00 89.88 84 GLU A O 1
ATOM 694 N N . ASP A 1 85 ? 9.449 -0.877 -6.610 1.00 83.44 85 ASP A N 1
ATOM 695 C CA . ASP A 1 85 ? 10.705 -1.226 -5.954 1.00 83.44 85 ASP A CA 1
ATOM 696 C C . ASP A 1 85 ? 11.833 -1.240 -6.989 1.00 83.44 85 ASP A C 1
ATOM 698 O O . ASP A 1 85 ? 11.699 -1.736 -8.109 1.00 83.44 85 ASP A O 1
ATOM 702 N N . LYS A 1 86 ? 12.968 -0.640 -6.640 1.00 77.12 86 LYS A N 1
ATOM 703 C CA . LYS A 1 86 ? 14.154 -0.588 -7.493 1.00 77.12 86 LYS A CA 1
ATOM 704 C C . LYS A 1 86 ? 15.377 -0.896 -6.650 1.00 77.12 86 LYS A C 1
ATOM 706 O O . LYS A 1 86 ? 15.832 -0.043 -5.891 1.00 77.12 86 LYS A O 1
ATOM 711 N N . THR A 1 87 ? 15.989 -2.060 -6.862 1.00 63.78 87 THR A N 1
ATOM 712 C CA . THR A 1 87 ? 17.254 -2.389 -6.182 1.00 63.78 87 THR A CA 1
ATOM 713 C C . THR A 1 87 ? 18.473 -1.731 -6.837 1.00 63.78 87 THR A C 1
ATOM 715 O O . THR A 1 87 ? 19.295 -1.141 -6.143 1.00 63.78 87 THR A O 1
ATOM 718 N N . TYR A 1 88 ? 18.580 -1.748 -8.175 1.00 53.91 88 TYR A N 1
ATOM 719 C CA . TYR A 1 88 ? 19.788 -1.259 -8.877 1.00 53.91 88 TYR A CA 1
ATOM 720 C C . TYR A 1 88 ? 19.535 -0.467 -10.168 1.00 53.91 88 TYR A C 1
ATOM 722 O O . TYR A 1 88 ? 20.424 0.245 -10.643 1.00 53.91 88 TYR A O 1
ATOM 730 N N . SER A 1 89 ? 18.346 -0.568 -10.767 1.00 55.47 89 SER A N 1
ATOM 731 C CA . SER A 1 89 ? 18.076 0.024 -12.082 1.00 55.47 89 SER A CA 1
ATOM 732 C C . SER A 1 89 ? 17.640 1.495 -11.998 1.00 55.47 89 SER A C 1
ATOM 734 O O . SER A 1 89 ? 17.033 1.944 -11.024 1.00 55.47 89 SER A O 1
ATOM 736 N N . LYS A 1 90 ? 17.987 2.283 -13.028 1.00 58.28 90 LYS A N 1
ATOM 737 C CA . LYS A 1 90 ? 17.548 3.682 -13.146 1.00 58.28 90 LYS A CA 1
ATOM 738 C C . LYS A 1 90 ? 16.032 3.729 -13.349 1.00 58.28 90 LYS A C 1
ATOM 740 O O . LYS A 1 90 ? 15.485 2.972 -14.146 1.00 58.28 90 LYS A O 1
ATOM 745 N N . ALA A 1 91 ? 15.369 4.660 -12.669 1.00 59.59 91 ALA A N 1
ATOM 746 C CA . ALA A 1 91 ? 13.971 4.976 -12.926 1.00 59.59 91 ALA A CA 1
ATOM 747 C C . ALA A 1 91 ? 13.793 5.398 -14.395 1.00 59.59 91 ALA A C 1
ATOM 749 O O . ALA A 1 91 ? 14.451 6.329 -14.864 1.00 59.59 91 ALA A O 1
ATOM 750 N N . HIS A 1 92 ? 12.910 4.717 -15.124 1.00 63.84 92 HIS A N 1
ATOM 751 C CA . HIS A 1 92 ? 12.532 5.116 -16.476 1.00 63.84 92 HIS A CA 1
ATOM 752 C C . HIS A 1 92 ? 11.289 6.005 -16.393 1.00 63.84 92 HIS A C 1
ATOM 754 O O . HIS A 1 92 ? 10.233 5.552 -15.956 1.00 63.84 92 HIS A O 1
ATOM 760 N N . SER A 1 93 ? 11.401 7.259 -16.839 1.00 64.19 93 SER A N 1
ATOM 761 C CA . SER A 1 93 ? 10.332 8.275 -16.798 1.00 64.19 93 SER A CA 1
ATOM 762 C C . SER A 1 93 ? 8.982 7.769 -17.323 1.00 64.19 93 SER A C 1
ATOM 764 O O . SER A 1 93 ? 7.938 8.047 -16.738 1.00 64.19 93 SER A O 1
ATOM 766 N N . ASN A 1 94 ? 9.005 6.942 -18.369 1.00 77.81 94 ASN A N 1
ATOM 767 C CA . ASN A 1 94 ? 7.801 6.433 -19.031 1.00 77.81 94 ASN A CA 1
ATOM 768 C C . ASN A 1 94 ? 7.016 5.426 -18.168 1.00 77.81 94 ASN A C 1
ATOM 770 O O . ASN A 1 94 ? 5.849 5.145 -18.441 1.00 77.81 94 ASN A O 1
ATOM 774 N N . GLN A 1 95 ? 7.643 4.847 -17.140 1.00 78.69 95 GLN A N 1
ATOM 775 C CA . GLN A 1 95 ? 7.020 3.831 -16.296 1.00 78.69 95 GLN A CA 1
ATOM 776 C C . GLN A 1 95 ? 5.951 4.442 -15.378 1.00 78.69 95 GLN A C 1
ATOM 778 O O . GLN A 1 95 ? 4.851 3.897 -15.281 1.00 78.69 95 GLN A O 1
ATOM 783 N N . LEU A 1 96 ? 6.226 5.606 -14.781 1.00 77.00 96 LEU A N 1
ATOM 784 C CA . LEU A 1 96 ? 5.262 6.306 -13.927 1.00 77.00 96 LEU A CA 1
ATOM 785 C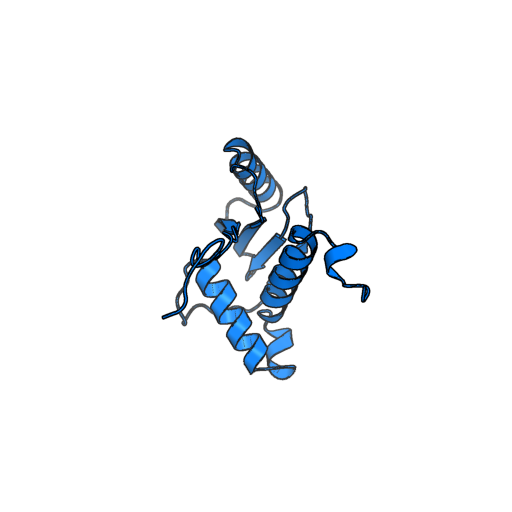 C . LEU A 1 96 ? 4.067 6.832 -14.701 1.00 77.00 96 LEU A C 1
ATOM 787 O O . LEU A 1 96 ? 2.936 6.656 -14.260 1.00 77.00 96 LEU A O 1
ATOM 791 N N . GLU A 1 97 ? 4.308 7.437 -15.862 1.00 84.50 97 GLU A N 1
ATOM 792 C CA . GLU A 1 97 ? 3.227 7.921 -16.717 1.00 84.50 97 GLU A CA 1
ATOM 793 C C . GLU A 1 97 ? 2.307 6.764 -17.124 1.00 84.50 97 GLU A C 1
ATOM 795 O O . GLU A 1 97 ? 1.082 6.858 -17.021 1.00 84.50 97 GLU A O 1
ATOM 800 N N . ARG A 1 98 ? 2.896 5.613 -17.477 1.00 88.31 98 ARG A N 1
ATOM 801 C CA . ARG A 1 98 ? 2.142 4.389 -17.753 1.00 88.31 98 ARG A CA 1
ATOM 802 C C . ARG A 1 98 ? 1.291 3.964 -16.556 1.00 88.31 98 ARG A C 1
ATOM 804 O O . ARG A 1 98 ? 0.120 3.644 -16.746 1.00 88.31 98 ARG A O 1
ATOM 811 N N . TYR A 1 99 ? 1.843 3.940 -15.345 1.00 88.44 99 TYR A N 1
ATOM 812 C CA . TYR A 1 99 ? 1.097 3.529 -14.149 1.00 88.44 99 TYR A CA 1
ATOM 813 C C . TYR A 1 99 ? -0.001 4.502 -13.764 1.00 88.44 99 TYR A C 1
ATOM 815 O O . TYR A 1 99 ? -1.108 4.074 -13.448 1.00 88.44 99 TYR A O 1
ATOM 823 N N . HIS A 1 100 ? 0.273 5.795 -13.864 1.00 87.06 100 HIS A N 1
ATOM 824 C CA . HIS A 1 100 ? -0.716 6.832 -13.651 1.00 87.06 100 HIS A CA 1
ATOM 825 C C . HIS A 1 100 ? -1.884 6.696 -14.638 1.00 87.06 100 HIS A C 1
ATOM 827 O O . HIS A 1 100 ? -3.043 6.707 -14.230 1.00 87.06 100 HIS A O 1
ATOM 833 N N . ASN A 1 101 ? -1.601 6.453 -15.921 1.00 89.25 101 ASN A N 1
ATOM 834 C CA . ASN A 1 101 ? -2.632 6.223 -16.935 1.00 89.25 101 ASN A CA 1
ATOM 835 C C . ASN A 1 101 ? -3.407 4.915 -16.703 1.00 89.25 101 ASN A C 1
ATOM 837 O O . ASN A 1 101 ? -4.622 4.875 -16.888 1.00 89.25 101 ASN A O 1
ATOM 841 N N . ILE A 1 102 ? -2.733 3.847 -16.263 1.00 89.25 102 ILE A N 1
ATOM 842 C CA . ILE A 1 102 ? -3.384 2.589 -15.865 1.00 89.25 102 ILE A CA 1
ATOM 843 C C . ILE A 1 102 ? -4.338 2.826 -14.689 1.00 89.25 102 ILE A C 1
ATOM 845 O O . ILE A 1 102 ? -5.472 2.350 -14.731 1.00 89.25 102 ILE A O 1
ATOM 849 N N . ALA A 1 103 ? -3.901 3.567 -13.670 1.00 87.44 103 ALA A N 1
ATOM 850 C CA . ALA A 1 103 ? -4.705 3.896 -12.501 1.00 87.44 103 ALA A CA 1
ATOM 851 C C . ALA A 1 103 ? -5.919 4.755 -12.880 1.00 87.44 103 ALA A C 1
ATOM 853 O O . ALA A 1 103 ? -7.038 4.364 -12.564 1.00 87.44 103 ALA A O 1
ATOM 854 N N . LYS A 1 104 ? -5.726 5.833 -13.655 1.00 88.38 104 LYS A N 1
ATOM 855 C CA . LYS A 1 104 ? -6.811 6.694 -14.168 1.00 88.38 104 LYS A CA 1
ATOM 856 C C . LYS A 1 104 ? -7.806 5.983 -15.082 1.00 88.38 104 LYS A C 1
ATOM 858 O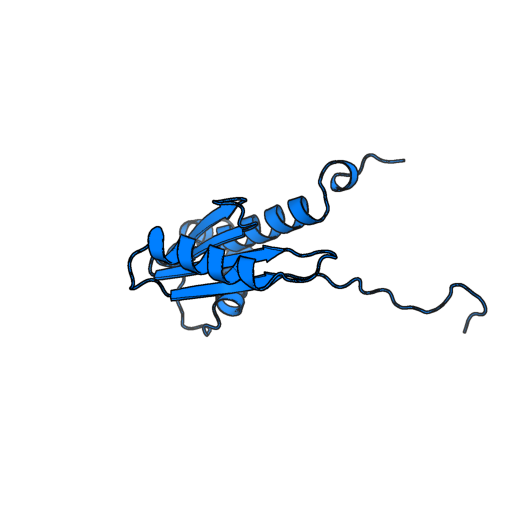 O . LYS A 1 104 ? -8.932 6.433 -15.230 1.00 88.38 104 LYS A O 1
ATOM 863 N N . LYS A 1 105 ? -7.390 4.915 -15.767 1.00 89.25 105 LYS A N 1
ATOM 864 C CA . LYS A 1 105 ? -8.300 4.102 -16.586 1.00 89.25 105 LYS A CA 1
ATOM 865 C C . LYS A 1 105 ? -9.066 3.083 -15.744 1.00 89.25 105 LYS A C 1
ATOM 867 O O . LYS A 1 105 ? -10.156 2.671 -16.129 1.00 89.25 105 LYS A O 1
ATOM 872 N N . HIS A 1 106 ? -8.466 2.607 -14.654 1.00 89.62 106 HIS A N 1
ATOM 873 C CA . HIS A 1 106 ? -9.072 1.598 -13.789 1.00 89.62 106 HIS A CA 1
ATOM 874 C C . HIS A 1 106 ? -10.028 2.200 -12.756 1.00 89.62 106 HIS A C 1
ATOM 876 O O . HIS A 1 106 ? -11.033 1.573 -12.435 1.00 89.62 106 HIS A O 1
ATOM 882 N N . TYR A 1 107 ? -9.712 3.394 -12.263 1.00 85.06 107 TYR A N 1
ATOM 883 C CA . TYR A 1 107 ? -10.502 4.159 -11.307 1.00 85.06 107 TYR A CA 1
ATOM 884 C C . TYR A 1 107 ? -10.983 5.463 -11.950 1.00 85.06 107 TYR A C 1
ATOM 886 O O . TYR A 1 107 ? -10.303 6.000 -12.818 1.00 85.06 107 TYR A O 1
ATOM 894 N N . ASN A 1 108 ? -12.143 5.973 -11.533 1.00 76.38 108 ASN A N 1
ATOM 895 C CA . ASN A 1 108 ? -12.674 7.250 -12.026 1.00 76.38 108 ASN A CA 1
ATOM 896 C C . ASN A 1 108 ? -11.755 8.435 -11.651 1.00 76.38 108 ASN A C 1
ATOM 898 O O . ASN A 1 108 ? -10.822 8.288 -10.860 1.00 76.38 108 ASN A O 1
ATOM 902 N N . SER A 1 109 ? -12.039 9.623 -12.198 1.00 70.44 109 SER A N 1
ATOM 903 C CA . SER A 1 109 ? -11.240 10.853 -12.031 1.00 70.44 109 SER A CA 1
ATOM 904 C C . SER A 1 109 ? -11.000 11.304 -10.588 1.00 70.44 109 SER A C 1
ATOM 906 O O . SER A 1 109 ? -10.096 12.103 -10.362 1.00 70.44 109 SER A O 1
ATOM 908 N N . ASP A 1 110 ? -11.786 10.805 -9.637 1.00 84.62 110 ASP A N 1
ATOM 909 C CA . ASP A 1 110 ? -11.838 11.326 -8.269 1.00 84.62 110 ASP A CA 1
ATOM 910 C C . ASP A 1 110 ? -10.834 10.645 -7.324 1.00 84.62 110 ASP A C 1
ATOM 912 O O . ASP A 1 110 ? -10.697 11.048 -6.171 1.00 84.62 110 ASP A O 1
ATOM 916 N N . VAL A 1 111 ? -10.117 9.619 -7.799 1.00 90.81 111 VAL A N 1
ATOM 917 C CA . VAL A 1 111 ? -9.090 8.928 -7.009 1.00 90.81 111 VAL A CA 1
ATOM 918 C C . VAL A 1 111 ? -7.755 9.673 -7.088 1.00 90.81 111 VAL A C 1
ATOM 920 O O . VAL A 1 111 ? -7.193 9.863 -8.168 1.00 90.81 111 VAL A O 1
ATOM 923 N N . ASP A 1 112 ? -7.209 10.042 -5.929 1.00 93.81 112 ASP A N 1
ATOM 924 C CA . ASP A 1 112 ? -5.878 10.640 -5.788 1.00 93.81 112 ASP A CA 1
ATOM 925 C C . ASP A 1 112 ? -4.800 9.562 -5.975 1.00 93.81 112 ASP A C 1
ATOM 927 O O . ASP A 1 112 ? -4.757 8.569 -5.248 1.00 93.81 112 ASP A O 1
ATOM 931 N N . ILE A 1 113 ? -3.923 9.734 -6.964 1.00 93.75 113 ILE A N 1
ATOM 932 C CA . ILE A 1 113 ? -2.894 8.747 -7.305 1.00 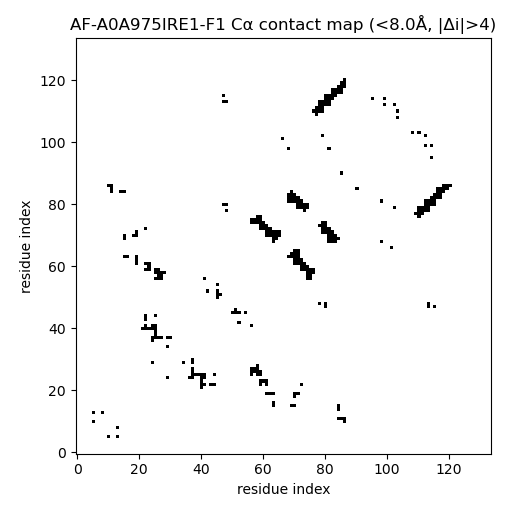93.75 113 ILE A CA 1
ATOM 933 C C . ILE A 1 113 ? -1.554 9.175 -6.700 1.00 93.75 113 ILE A C 1
ATOM 935 O O . ILE A 1 113 ? -1.006 10.219 -7.053 1.00 93.75 113 ILE A O 1
ATOM 939 N N . LYS A 1 114 ? -0.983 8.328 -5.837 1.00 94.00 114 LYS A N 1
ATOM 940 C CA . LYS A 1 114 ? 0.352 8.508 -5.247 1.00 94.00 114 LYS A CA 1
ATOM 941 C C . LYS A 1 114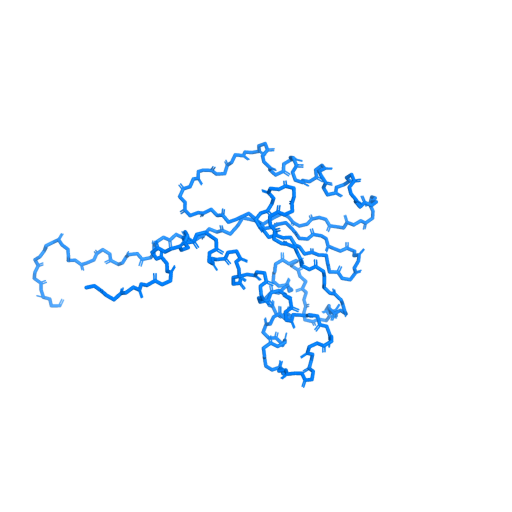 ? 1.339 7.538 -5.882 1.00 94.00 114 LYS A C 1
ATOM 943 O O . LYS A 1 114 ? 1.192 6.327 -5.750 1.00 94.00 114 LYS A O 1
ATOM 948 N N . LEU A 1 115 ? 2.345 8.074 -6.569 1.00 91.81 115 LEU A N 1
ATOM 949 C CA . LEU A 1 115 ? 3.420 7.298 -7.187 1.00 91.81 115 LEU A CA 1
ATOM 950 C C . LEU A 1 115 ? 4.671 7.371 -6.310 1.00 91.81 115 LEU A C 1
ATOM 952 O O . LEU A 1 115 ? 5.130 8.465 -5.988 1.00 91.81 115 LEU A O 1
ATOM 956 N N . ILE A 1 116 ? 5.218 6.219 -5.934 1.00 90.44 116 ILE A N 1
ATOM 957 C CA . ILE A 1 116 ? 6.314 6.104 -4.972 1.00 90.44 116 ILE A CA 1
ATOM 958 C C . ILE A 1 116 ? 7.398 5.207 -5.558 1.00 90.44 116 ILE A C 1
ATOM 960 O O . ILE A 1 116 ? 7.124 4.094 -6.002 1.00 90.44 116 ILE A O 1
ATOM 964 N N . TYR A 1 117 ? 8.636 5.691 -5.521 1.00 86.69 117 TYR A N 1
ATOM 965 C CA . TYR A 1 117 ? 9.808 4.856 -5.742 1.00 86.69 117 TYR A CA 1
ATOM 966 C C . TYR A 1 117 ? 10.355 4.403 -4.403 1.00 86.69 117 TYR A C 1
ATOM 968 O O . TYR A 1 117 ? 10.776 5.229 -3.590 1.00 86.69 117 TYR A O 1
ATOM 976 N N . TYR A 1 118 ? 10.371 3.095 -4.193 1.00 82.44 118 TYR A N 1
ATOM 977 C CA . TYR A 1 118 ? 11.067 2.498 -3.073 1.00 82.44 118 TYR A CA 1
ATOM 978 C C . TYR A 1 118 ? 12.444 2.052 -3.560 1.00 82.44 118 TYR A C 1
ATOM 980 O O . TYR A 1 118 ? 12.560 1.287 -4.511 1.00 82.44 118 TYR A O 1
ATOM 988 N N . LYS A 1 119 ? 13.501 2.619 -2.978 1.00 77.19 119 LYS A N 1
ATOM 989 C CA . LYS A 1 119 ? 14.879 2.301 -3.352 1.00 77.19 119 LYS A CA 1
ATOM 990 C C . LYS A 1 119 ? 15.686 2.032 -2.097 1.00 77.19 119 LYS A C 1
ATOM 992 O O . LYS A 1 119 ? 15.974 2.960 -1.342 1.00 77.19 119 LYS A O 1
ATOM 997 N N . MET A 1 120 ? 16.096 0.783 -1.908 1.00 67.56 120 MET A N 1
ATOM 998 C CA . MET A 1 120 ? 17.140 0.462 -0.943 1.00 67.56 120 MET A CA 1
ATOM 999 C C . MET A 1 120 ? 18.499 0.728 -1.584 1.00 67.56 120 MET A C 1
ATOM 1001 O O . MET A 1 120 ? 18.909 0.053 -2.524 1.00 67.56 120 MET A O 1
ATOM 1005 N N . ILE A 1 121 ? 19.192 1.754 -1.095 1.00 61.75 121 ILE A N 1
ATOM 1006 C CA . ILE A 1 121 ? 20.603 1.960 -1.413 1.00 61.75 121 ILE A CA 1
ATOM 1007 C C . ILE A 1 121 ? 21.394 1.121 -0.413 1.00 61.75 121 ILE A C 1
ATOM 1009 O O . ILE A 1 121 ? 21.130 1.186 0.788 1.00 61.75 121 ILE A O 1
ATOM 1013 N N . GLU A 1 122 ? 22.340 0.327 -0.907 1.00 57.78 122 GLU A N 1
ATOM 1014 C CA . GLU A 1 122 ? 23.275 -0.419 -0.070 1.00 57.78 122 GLU A CA 1
ATOM 1015 C C . GLU A 1 122 ? 23.940 0.531 0.941 1.00 57.78 122 GLU A C 1
ATOM 1017 O O . GLU A 1 122 ? 24.607 1.494 0.562 1.00 57.78 122 GLU A O 1
ATOM 1022 N N . GLN A 1 123 ? 23.741 0.284 2.238 1.00 48.56 123 GLN A N 1
ATOM 1023 C CA . GLN A 1 123 ? 24.486 0.970 3.292 1.00 48.56 123 GLN A CA 1
ATOM 1024 C C . GLN A 1 123 ? 25.717 0.135 3.646 1.00 48.56 123 GLN A C 1
ATOM 1026 O O . GLN A 1 123 ? 25.731 -0.606 4.626 1.00 48.56 123 GLN A O 1
ATOM 1031 N N . GLY A 1 124 ? 26.750 0.245 2.812 1.00 47.16 124 GLY A N 1
ATOM 1032 C CA . GLY A 1 124 ? 28.089 -0.236 3.128 1.00 47.16 124 GLY A CA 1
ATOM 1033 C C . GLY A 1 124 ? 28.882 0.851 3.851 1.00 47.16 124 GLY A C 1
ATOM 1034 O O . GLY A 1 124 ? 29.052 1.951 3.328 1.00 47.16 124 GLY A O 1
ATOM 1035 N N . ASN A 1 125 ? 29.390 0.555 5.047 1.00 47.91 125 ASN A N 1
ATOM 1036 C CA . ASN A 1 125 ? 30.400 1.392 5.688 1.00 47.91 125 ASN A CA 1
ATOM 1037 C C . ASN A 1 125 ? 31.761 0.990 5.101 1.00 47.91 125 ASN A C 1
ATOM 1039 O O . ASN A 1 125 ? 32.273 -0.087 5.400 1.00 47.91 125 ASN A O 1
ATOM 1043 N N . TYR A 1 126 ? 32.324 1.817 4.220 1.00 46.88 126 TYR A N 1
ATOM 1044 C CA . TYR A 1 126 ? 33.622 1.568 3.586 1.00 46.88 126 TYR A CA 1
ATOM 1045 C C . TYR A 1 126 ? 34.756 1.870 4.579 1.00 46.88 126 TYR A C 1
ATOM 1047 O O . TYR A 1 126 ? 35.477 2.857 4.456 1.00 46.88 126 TYR A O 1
ATOM 1055 N N . LYS A 1 127 ? 34.907 1.035 5.609 1.00 46.25 127 LYS A N 1
ATOM 1056 C CA . LYS A 1 127 ? 36.151 0.951 6.377 1.00 46.25 127 LYS A CA 1
ATOM 1057 C C . LYS A 1 127 ? 36.599 -0.507 6.449 1.00 46.25 127 LYS A C 1
ATOM 1059 O O . LYS A 1 127 ? 35.958 -1.323 7.097 1.00 46.25 127 LYS A O 1
ATOM 1064 N N . GLN A 1 128 ? 37.733 -0.747 5.785 1.00 44.78 128 GLN A N 1
ATOM 1065 C CA . GLN A 1 128 ? 38.566 -1.957 5.722 1.00 44.78 128 GLN A CA 1
ATOM 1066 C C . GLN A 1 128 ? 38.169 -3.080 4.760 1.00 44.78 128 GLN A C 1
ATOM 1068 O O . GLN A 1 128 ? 37.755 -4.169 5.140 1.00 44.78 128 GLN A O 1
ATOM 1073 N N . ILE A 1 129 ? 38.499 -2.821 3.498 1.00 49.03 129 ILE A N 1
ATOM 1074 C CA . ILE A 1 129 ? 39.314 -3.721 2.672 1.00 49.03 129 ILE A CA 1
ATOM 1075 C C . ILE A 1 129 ? 40.397 -2.771 2.111 1.00 49.03 129 ILE A C 1
ATOM 1077 O O . ILE A 1 129 ? 40.128 -2.047 1.165 1.00 49.03 129 ILE A O 1
ATOM 1081 N N . ASP A 1 130 ? 41.465 -2.381 2.804 1.00 43.19 130 ASP A N 1
ATOM 1082 C CA . ASP A 1 130 ? 42.502 -3.117 3.518 1.00 43.19 130 ASP A CA 1
ATOM 1083 C C . ASP A 1 130 ? 43.059 -2.268 4.682 1.00 43.19 130 ASP A C 1
ATOM 1085 O O . ASP A 1 130 ? 43.129 -1.044 4.587 1.00 43.19 130 ASP A O 1
ATOM 1089 N N . GLY A 1 131 ? 43.539 -2.926 5.743 1.00 42.75 131 GLY A N 1
ATOM 1090 C CA . GLY A 1 131 ? 44.617 -2.399 6.592 1.00 42.75 131 GLY A CA 1
ATOM 1091 C C . GLY A 1 131 ? 44.252 -1.522 7.803 1.00 42.75 131 GLY A C 1
ATOM 1092 O O . GLY A 1 131 ? 43.868 -0.368 7.674 1.00 42.75 131 GLY A O 1
ATOM 1093 N N . GLN A 1 132 ? 44.555 -2.074 8.983 1.00 29.39 132 GLN A N 1
ATOM 1094 C CA . GLN A 1 132 ? 44.845 -1.425 10.276 1.00 29.39 132 GLN A CA 1
ATOM 1095 C C . GLN A 1 132 ? 43.693 -0.850 11.113 1.00 29.39 132 GLN A C 1
ATOM 1097 O O . GLN A 1 132 ? 43.263 0.291 10.964 1.00 29.39 132 GLN A O 1
ATOM 1102 N N . CYS A 1 133 ? 43.256 -1.694 12.060 1.00 29.55 133 CYS A N 1
ATOM 1103 C CA . CYS A 1 133 ? 42.818 -1.345 13.417 1.00 29.55 133 CYS A CA 1
ATOM 1104 C C . CYS A 1 133 ? 43.362 0.018 13.881 1.00 29.55 133 CYS A C 1
ATOM 1106 O O . CYS A 1 133 ? 44.580 0.179 13.877 1.00 29.55 133 CYS A O 1
ATOM 1108 N N . PHE A 1 134 ? 42.485 0.952 14.260 1.00 32.41 134 PHE A N 1
ATOM 1109 C CA . PHE A 1 134 ? 42.262 1.474 15.622 1.00 32.41 134 PHE A CA 1
ATOM 1110 C C . PHE A 1 134 ? 41.029 2.391 15.611 1.00 32.41 134 PHE A C 1
ATOM 1112 O O . PHE A 1 134 ? 40.852 3.146 14.626 1.00 32.41 134 PHE A O 1
#

Foldseek 3Di:
DDDDPCVVPPPLLVVLVVLLVLLQLCAPVNCVVDVVSNVVSVVVVCVQVVHDPPDRFHGKDWDACVVHQGIWIQTPVAEIETEHEDEDDDDDPVVVVVVVVVCCVVHPPRHHYGYYYDYDDDPDDPDDPDDDDD